Protein AF-A0A0C9VF54-F1 (afdb_monomer_lite)

Structure (mmCIF, N/CA/C/O backbone):
data_AF-A0A0C9VF54-F1
#
_entry.id   AF-A0A0C9VF54-F1
#
loop_
_atom_site.group_PDB
_atom_site.id
_atom_site.type_symbol
_atom_site.label_atom_id
_atom_site.label_alt_id
_atom_site.label_comp_id
_atom_site.label_asym_id
_atom_site.label_entity_id
_atom_site.label_seq_id
_atom_site.pdbx_PDB_ins_code
_atom_site.Cartn_x
_atom_site.Cartn_y
_atom_site.Cartn_z
_atom_site.occupancy
_atom_site.B_iso_or_equiv
_atom_si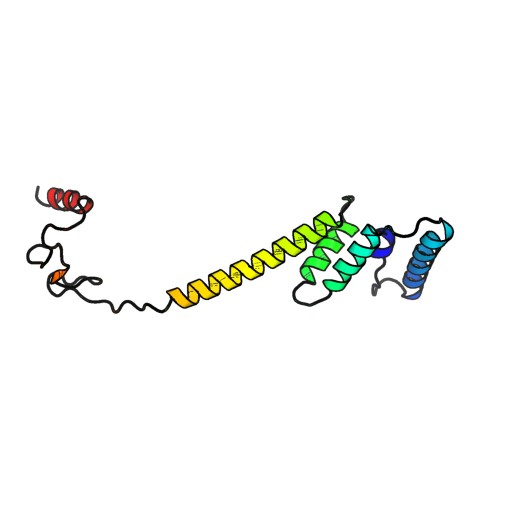te.auth_seq_id
_atom_site.auth_comp_id
_atom_site.auth_asym_id
_atom_site.auth_atom_id
_atom_site.pdbx_PDB_model_num
ATOM 1 N N . MET A 1 1 ? -7.397 4.573 16.525 1.00 61.19 1 MET A N 1
ATOM 2 C CA . MET A 1 1 ? -7.176 3.938 15.206 1.00 61.19 1 MET A CA 1
ATOM 3 C C . MET A 1 1 ? -6.185 2.774 15.257 1.00 61.19 1 MET A C 1
ATOM 5 O O . MET A 1 1 ? -6.605 1.662 14.986 1.00 61.19 1 MET A O 1
ATOM 9 N N . GLN A 1 2 ? -4.913 2.977 15.634 1.00 63.47 2 GLN A N 1
ATOM 10 C CA . GLN A 1 2 ? -3.901 1.898 15.647 1.00 63.47 2 GLN A CA 1
ATOM 11 C C . GLN A 1 2 ? -4.330 0.653 16.448 1.00 63.47 2 GLN A C 1
ATOM 13 O O . GLN A 1 2 ? -4.112 -0.464 15.996 1.00 63.47 2 GLN A O 1
ATOM 18 N N . MET A 1 3 ? -5.011 0.839 17.586 1.00 64.19 3 MET A N 1
ATOM 19 C CA . MET A 1 3 ? -5.591 -0.261 18.375 1.00 64.19 3 MET A CA 1
ATOM 20 C C . MET A 1 3 ? -6.627 -1.082 17.590 1.00 64.19 3 MET A C 1
ATOM 22 O O . MET A 1 3 ? -6.570 -2.303 17.600 1.00 64.19 3 MET A O 1
ATOM 26 N N . ALA A 1 4 ? -7.510 -0.431 16.826 1.00 65.31 4 ALA A N 1
ATOM 27 C CA . ALA A 1 4 ? -8.516 -1.121 16.016 1.00 65.31 4 ALA A CA 1
ATOM 28 C C . ALA A 1 4 ? -7.891 -1.916 14.854 1.00 65.31 4 ALA A C 1
ATOM 30 O O . ALA A 1 4 ? -8.412 -2.953 14.462 1.00 65.31 4 ALA A O 1
ATOM 31 N N . ILE A 1 5 ? -6.749 -1.460 14.325 1.00 70.50 5 ILE A N 1
ATOM 32 C CA . ILE A 1 5 ? -6.020 -2.152 13.249 1.00 70.50 5 ILE A CA 1
ATOM 33 C C . ILE A 1 5 ? -5.294 -3.399 13.775 1.00 70.50 5 ILE A C 1
ATOM 35 O O . ILE A 1 5 ? -5.091 -4.336 13.002 1.00 70.50 5 ILE A O 1
ATOM 39 N N . LYS A 1 6 ? -4.937 -3.431 15.066 1.00 71.88 6 LYS A N 1
ATOM 40 C CA . LYS A 1 6 ? -4.255 -4.560 15.720 1.00 71.88 6 LYS A CA 1
ATOM 41 C C . LYS A 1 6 ? -5.174 -5.750 15.997 1.00 71.88 6 LYS A C 1
ATOM 43 O O . LYS A 1 6 ? -4.686 -6.875 16.005 1.00 71.88 6 LYS A O 1
ATOM 48 N N . ASN A 1 7 ? -6.478 -5.529 16.161 1.00 77.75 7 ASN A N 1
ATOM 49 C CA . ASN A 1 7 ? -7.423 -6.617 16.404 1.00 77.75 7 ASN A CA 1
ATOM 50 C C . ASN A 1 7 ? -7.503 -7.525 15.165 1.00 77.75 7 ASN A C 1
ATOM 52 O O . ASN A 1 7 ? -7.822 -7.094 14.050 1.00 77.75 7 ASN A O 1
ATOM 56 N N . ARG A 1 8 ? -7.155 -8.798 15.353 1.00 79.00 8 ARG A N 1
ATOM 57 C CA . ARG A 1 8 ? -7.117 -9.830 14.314 1.00 79.00 8 ARG A CA 1
ATOM 58 C C . ARG A 1 8 ? -7.720 -11.101 14.882 1.00 79.00 8 ARG A C 1
ATOM 60 O O . ARG A 1 8 ? -7.408 -11.483 16.005 1.00 79.00 8 ARG A O 1
ATOM 67 N N . PHE A 1 9 ? -8.547 -11.770 14.086 1.00 85.56 9 PHE A N 1
ATOM 68 C CA . PHE A 1 9 ? -8.931 -13.139 14.400 1.00 85.56 9 PHE A CA 1
ATOM 69 C C . PHE A 1 9 ? -7.693 -14.028 14.291 1.00 85.56 9 PHE A C 1
ATOM 71 O O . PHE A 1 9 ? -6.973 -13.979 13.293 1.00 85.56 9 PHE A O 1
ATOM 78 N N . SER A 1 10 ? -7.453 -14.817 15.329 1.00 83.06 10 SER A N 1
ATOM 79 C CA . SER A 1 10 ? -6.377 -15.799 15.403 1.00 83.06 10 SER A CA 1
ATOM 80 C C . SER A 1 10 ? -6.978 -17.132 15.839 1.00 83.06 10 SER A C 1
ATOM 82 O O . SER A 1 10 ? -7.912 -17.124 16.641 1.00 83.06 10 SER A O 1
ATOM 84 N N . PRO A 1 11 ? -6.458 -18.277 15.365 1.00 85.25 11 PRO A N 1
ATOM 85 C CA . PRO A 1 11 ? -6.876 -19.584 15.870 1.00 85.25 11 PRO A CA 1
ATOM 86 C C . PRO A 1 11 ? -6.593 -19.776 17.372 1.00 85.25 11 PRO A C 1
ATOM 88 O O . PRO A 1 11 ? -7.191 -20.648 17.993 1.00 85.25 11 PRO A O 1
ATOM 91 N N . GLU A 1 12 ? -5.708 -18.967 17.962 1.00 89.88 12 GLU A N 1
ATOM 92 C CA . GLU A 1 12 ? -5.298 -19.059 19.371 1.00 89.88 12 GLU A CA 1
ATOM 93 C C . GLU A 1 12 ? -6.234 -18.307 20.331 1.00 89.88 12 GLU A C 1
ATOM 95 O O . GLU A 1 12 ? -6.230 -18.570 21.533 1.00 89.88 12 GLU A O 1
ATOM 100 N N . VAL A 1 13 ? -7.041 -17.372 19.816 1.00 86.06 13 VAL A N 1
ATOM 101 C CA . VAL A 1 13 ? -7.908 -16.504 20.623 1.00 86.06 13 VAL A CA 1
ATOM 102 C C . VAL A 1 13 ? -9.371 -16.806 20.298 1.00 86.06 13 VAL A C 1
ATOM 104 O O . VAL A 1 13 ? -9.750 -16.778 19.125 1.00 86.06 13 VAL A O 1
ATOM 107 N N . PRO A 1 14 ? -10.234 -17.064 21.301 1.00 93.50 14 PRO A N 1
ATOM 108 C CA . PRO A 1 14 ? -11.657 -17.253 21.058 1.00 93.50 14 PRO A CA 1
ATOM 109 C C . PRO A 1 14 ? -12.267 -16.068 20.304 1.00 93.50 14 PRO A C 1
ATOM 111 O O . PRO A 1 14 ? -12.128 -14.915 20.709 1.00 93.50 14 PRO A O 1
ATOM 114 N N . VAL A 1 15 ? -13.020 -16.365 19.242 1.00 91.44 15 VAL A N 1
ATOM 115 C CA . VAL A 1 15 ? -13.661 -15.363 18.368 1.00 91.44 15 VAL A CA 1
ATOM 116 C C . VAL A 1 15 ? -14.465 -14.328 19.164 1.00 91.44 15 VAL A C 1
ATOM 118 O O . VAL A 1 15 ? -14.420 -13.138 18.857 1.00 91.44 15 VAL A O 1
ATOM 121 N N . GLY A 1 16 ? -15.178 -14.767 20.208 1.00 90.81 16 GLY A N 1
ATOM 122 C CA . GLY A 1 16 ? -15.977 -13.888 21.067 1.00 90.81 16 GLY A CA 1
ATOM 123 C C . GLY A 1 16 ? -15.152 -12.811 21.776 1.00 90.81 16 GLY A C 1
ATOM 124 O O . GLY A 1 16 ? -15.606 -11.672 21.869 1.00 90.81 16 GLY A O 1
ATOM 125 N N . THR A 1 17 ? -13.928 -13.138 22.197 1.00 90.88 17 THR A N 1
ATOM 126 C CA . THR A 1 17 ? -13.001 -12.193 22.835 1.00 90.88 17 THR A CA 1
ATOM 127 C C . THR A 1 17 ? -12.585 -11.106 21.852 1.00 90.88 17 THR A C 1
ATOM 129 O O . THR A 1 17 ? -12.746 -9.925 22.140 1.00 90.88 17 THR A O 1
ATOM 132 N N . THR A 1 18 ? -12.167 -11.487 20.642 1.00 89.81 18 THR A N 1
ATOM 133 C CA . THR A 1 18 ? -11.795 -10.521 19.598 1.00 89.81 18 THR A CA 1
ATOM 134 C C . THR A 1 18 ? -12.973 -9.621 19.204 1.00 89.81 18 THR A C 1
ATOM 136 O O . THR A 1 18 ? -12.796 -8.422 19.003 1.00 89.81 18 THR A O 1
ATOM 139 N N . ILE A 1 19 ? -14.197 -10.162 19.118 1.00 91.06 19 ILE A N 1
ATOM 140 C CA . ILE A 1 19 ? -15.401 -9.359 18.829 1.00 91.06 19 ILE A CA 1
ATOM 141 C C . ILE A 1 19 ? -15.668 -8.344 19.944 1.00 91.06 19 ILE A C 1
ATOM 143 O O . ILE A 1 19 ? -16.004 -7.198 19.639 1.00 91.06 19 ILE A O 1
ATOM 147 N N . MET A 1 20 ? -15.530 -8.740 21.212 1.00 91.19 20 MET A N 1
ATOM 148 C CA . MET A 1 20 ? -15.665 -7.816 22.341 1.00 91.19 20 MET A CA 1
ATOM 149 C C . MET A 1 20 ? -14.631 -6.694 22.269 1.00 91.19 20 MET A C 1
ATOM 151 O O . MET A 1 20 ? -15.013 -5.533 22.290 1.00 91.19 20 MET A O 1
ATOM 155 N N . GLU A 1 21 ? -13.354 -7.016 22.061 1.00 87.31 21 GLU A N 1
ATOM 156 C CA . GLU A 1 21 ? -12.283 -6.014 21.953 1.00 87.31 21 GLU A CA 1
ATOM 157 C C . GLU A 1 21 ? -12.519 -5.019 20.805 1.00 87.31 21 GLU A C 1
ATOM 159 O O . GLU A 1 21 ? -12.235 -3.822 20.927 1.00 87.31 21 GLU A O 1
ATOM 164 N N . ILE A 1 22 ? -13.060 -5.496 19.678 1.00 87.44 22 ILE A N 1
ATOM 165 C CA . ILE A 1 22 ? -13.462 -4.639 18.556 1.00 87.44 22 ILE A CA 1
ATOM 166 C C . ILE A 1 22 ? -14.627 -3.731 18.960 1.00 87.44 22 ILE A C 1
ATOM 168 O O . ILE A 1 22 ? -14.587 -2.538 18.658 1.00 87.44 22 ILE A O 1
ATOM 172 N N . ARG A 1 23 ? -15.651 -4.267 19.635 1.00 87.50 23 ARG A N 1
ATOM 173 C CA . ARG A 1 23 ? -16.803 -3.483 20.103 1.00 87.50 23 ARG A CA 1
ATOM 174 C C . ARG A 1 23 ? -16.390 -2.429 21.120 1.00 87.50 23 ARG A C 1
ATOM 176 O O . ARG A 1 23 ? -16.785 -1.285 20.955 1.00 87.50 23 ARG A O 1
ATOM 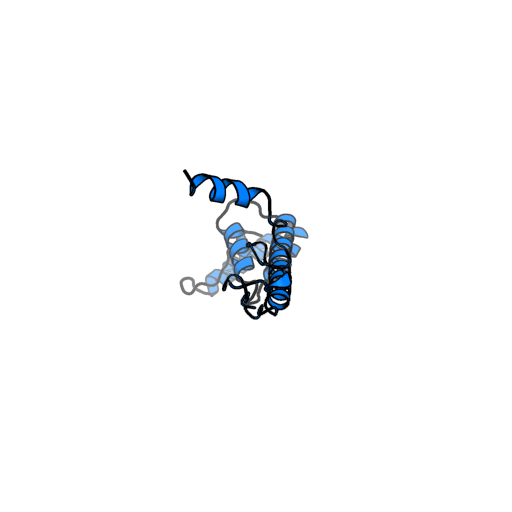183 N N . ASP A 1 24 ? -15.543 -2.770 22.080 1.00 85.69 24 ASP A N 1
ATOM 184 C CA . ASP A 1 24 ? -15.042 -1.828 23.083 1.00 85.69 24 ASP A CA 1
ATOM 185 C C . ASP A 1 24 ? -14.205 -0.723 22.428 1.00 85.69 24 ASP A C 1
ATOM 187 O O . ASP A 1 24 ? -14.378 0.462 22.718 1.00 85.69 24 ASP A O 1
ATOM 191 N N . SER A 1 25 ? -13.358 -1.089 21.457 1.00 80.12 25 SER A N 1
ATOM 192 C CA . SER A 1 25 ? -12.603 -0.120 20.653 1.00 80.12 25 SER A CA 1
ATOM 193 C C . SER A 1 25 ? -13.519 0.812 19.858 1.00 80.12 25 SER A C 1
ATOM 195 O O . SER A 1 25 ? -13.193 1.985 19.687 1.00 80.12 25 SER A O 1
ATOM 197 N N . LEU A 1 26 ? -14.650 0.304 19.360 1.00 82.88 26 LEU A N 1
ATOM 198 C CA . LEU A 1 26 ? -15.649 1.083 18.634 1.00 82.88 26 LEU A CA 1
ATOM 199 C C . LEU A 1 26 ? -16.427 2.009 19.578 1.00 82.88 26 LEU A C 1
ATOM 201 O O . LEU A 1 26 ? -16.537 3.199 19.298 1.00 82.88 26 LEU A O 1
ATOM 205 N N . SER A 1 27 ? -16.916 1.503 20.710 1.00 84.06 27 SER A N 1
ATOM 206 C CA . SER A 1 27 ? -17.626 2.295 21.720 1.00 84.06 27 SER A CA 1
ATOM 207 C C . SER A 1 27 ? -16.757 3.439 22.234 1.00 84.06 27 SER A C 1
ATOM 209 O O . SER A 1 27 ? -17.206 4.581 22.256 1.00 84.06 27 SER A O 1
ATOM 211 N N . ALA A 1 28 ? -15.469 3.187 22.495 1.00 76.12 28 ALA A N 1
ATOM 212 C CA . ALA A 1 28 ? -14.519 4.221 22.902 1.00 76.12 28 ALA A CA 1
ATOM 213 C C . ALA A 1 28 ? -14.373 5.366 21.880 1.00 76.12 28 ALA A C 1
ATOM 215 O O . ALA A 1 28 ? -14.016 6.483 22.255 1.00 76.12 28 ALA A O 1
ATOM 216 N N . VAL A 1 29 ? -14.637 5.118 20.595 1.00 75.19 29 VAL A N 1
ATOM 217 C CA . VAL A 1 29 ? -14.610 6.140 19.538 1.00 75.19 29 VAL A CA 1
ATOM 218 C C . VAL A 1 29 ? -15.873 7.009 19.566 1.00 75.19 29 VAL A C 1
ATOM 220 O O . VAL A 1 29 ? -15.780 8.218 19.350 1.00 75.19 29 VAL A O 1
ATOM 223 N N . PHE A 1 30 ? -17.036 6.418 19.856 1.00 74.81 30 PHE A N 1
ATOM 224 C CA . PHE A 1 30 ? -18.321 7.125 19.895 1.00 74.81 30 PHE A CA 1
ATOM 225 C C . PHE A 1 30 ? -18.599 7.814 21.239 1.00 74.81 30 PHE A C 1
ATOM 227 O O . PHE A 1 30 ? -19.180 8.895 21.252 1.00 74.81 30 PHE A O 1
ATOM 234 N N . GLU A 1 31 ? -18.145 7.244 22.355 1.00 78.50 31 GLU A N 1
ATOM 235 C CA . GLU A 1 31 ? -18.364 7.780 23.706 1.00 78.50 31 GLU A CA 1
ATOM 236 C C . GLU A 1 31 ? -17.413 8.936 24.044 1.00 78.50 31 GLU A C 1
ATOM 238 O O . GLU A 1 31 ? -17.821 9.915 24.664 1.00 78.50 31 GLU A O 1
ATOM 243 N N . ASN A 1 32 ? -16.159 8.885 23.576 1.00 67.62 32 ASN A N 1
ATOM 244 C CA . ASN A 1 32 ? -15.162 9.929 23.854 1.00 67.62 32 ASN A CA 1
ATOM 245 C C . ASN A 1 32 ? -15.210 11.108 22.864 1.00 67.62 32 ASN A C 1
ATOM 247 O O . ASN A 1 32 ? -14.331 11.972 22.885 1.00 67.62 32 ASN A O 1
ATOM 251 N N . GLY A 1 33 ? -16.194 11.136 21.957 1.00 62.62 33 GLY A N 1
ATOM 252 C CA . GLY A 1 33 ? -16.431 12.245 21.025 1.00 62.62 33 GLY A CA 1
ATOM 253 C C . GLY A 1 33 ? -15.313 12.504 20.008 1.00 62.62 33 GLY A C 1
ATOM 254 O O . GLY A 1 33 ? -15.342 13.516 19.309 1.00 62.62 33 GLY A O 1
ATOM 255 N N . LYS A 1 34 ? -14.321 11.613 19.900 1.00 69.94 34 LYS A N 1
ATOM 256 C CA . LYS A 1 34 ? -13.191 11.757 18.977 1.00 69.94 34 LYS A CA 1
ATOM 257 C C . LYS A 1 34 ? -13.167 10.587 18.001 1.00 69.94 34 LYS A C 1
ATOM 259 O O . LYS A 1 34 ? -12.385 9.645 18.129 1.00 69.94 34 LYS A O 1
ATOM 264 N N . GLY A 1 35 ? -14.063 10.691 17.020 1.00 71.44 35 GLY A N 1
ATOM 265 C CA . GLY A 1 35 ? -14.084 9.859 15.821 1.00 71.44 35 GLY A CA 1
ATOM 266 C C . GLY A 1 35 ? -12.718 9.806 15.118 1.00 71.44 35 GLY A C 1
ATOM 267 O O . GLY A 1 35 ? -11.880 10.688 15.340 1.00 71.44 35 GLY A O 1
ATOM 268 N N . PRO A 1 36 ? -12.472 8.811 14.245 1.00 78.69 36 PRO A N 1
ATOM 269 C CA . PRO A 1 36 ? -11.298 8.819 13.386 1.00 78.69 36 PRO A CA 1
ATOM 270 C C . PRO A 1 36 ? -11.314 10.091 12.535 1.00 78.69 36 PRO A C 1
ATOM 272 O O . PRO A 1 36 ? -12.367 10.507 12.044 1.00 78.69 36 PRO A O 1
ATOM 275 N N . SER A 1 37 ? -10.152 10.712 12.367 1.00 84.38 37 SER A N 1
ATOM 276 C CA . SER A 1 37 ? -10.010 11.854 11.467 1.00 84.38 37 SER A CA 1
ATOM 277 C C . SER A 1 37 ? -10.264 11.444 10.011 1.00 84.38 37 SER A C 1
ATOM 279 O O . SER A 1 37 ? -10.273 10.259 9.671 1.00 84.38 37 SER A O 1
ATOM 281 N N . GLN A 1 38 ? -10.442 12.425 9.123 1.00 86.31 38 GLN A N 1
ATOM 282 C CA . GLN A 1 38 ? -10.532 12.166 7.681 1.00 86.31 38 GLN A CA 1
ATOM 283 C C . GLN A 1 38 ? -9.304 11.396 7.165 1.00 86.31 38 GLN A C 1
ATOM 285 O O . GLN A 1 38 ? -9.450 10.481 6.357 1.00 86.31 38 GLN A O 1
ATOM 290 N N . ASP A 1 39 ? -8.115 11.723 7.676 1.00 86.25 39 ASP A N 1
ATOM 291 C CA . ASP A 1 39 ? -6.872 11.028 7.337 1.00 86.25 39 ASP A CA 1
ATOM 292 C C . ASP A 1 39 ? -6.895 9.570 7.809 1.00 86.25 39 ASP A C 1
ATOM 294 O O . ASP A 1 39 ? -6.507 8.675 7.059 1.00 86.25 39 ASP A O 1
ATOM 298 N N . ASP A 1 40 ? -7.401 9.305 9.018 1.00 82.44 40 ASP A N 1
ATOM 299 C CA . ASP A 1 40 ? -7.548 7.936 9.523 1.00 82.44 40 ASP A CA 1
ATOM 300 C C . ASP A 1 40 ? -8.492 7.117 8.627 1.00 82.44 40 ASP A C 1
ATOM 302 O O . ASP A 1 40 ? -8.192 5.979 8.262 1.00 82.44 40 ASP A O 1
ATOM 306 N N . TRP A 1 41 ? -9.612 7.705 8.206 1.00 85.19 41 TRP A N 1
ATOM 307 C CA . TRP A 1 41 ? -10.536 7.055 7.276 1.00 85.19 41 TRP A CA 1
ATOM 308 C C . TRP A 1 41 ? -9.903 6.775 5.917 1.00 85.19 41 TRP A C 1
ATOM 310 O O . TRP A 1 41 ? -10.025 5.664 5.400 1.00 85.19 41 TRP A O 1
ATOM 320 N N . LEU A 1 42 ? -9.190 7.749 5.355 1.00 89.50 42 LEU A N 1
ATOM 321 C CA . LEU A 1 42 ? -8.519 7.585 4.072 1.00 89.50 42 LEU A CA 1
ATOM 322 C C . LEU A 1 42 ? -7.457 6.480 4.127 1.00 89.50 42 LEU A C 1
ATOM 324 O O . LEU A 1 42 ? -7.385 5.663 3.213 1.00 89.50 42 LEU A O 1
ATOM 328 N N . MET A 1 43 ? -6.682 6.389 5.210 1.00 88.62 43 MET A N 1
ATOM 329 C CA . MET A 1 43 ? -5.724 5.293 5.392 1.00 88.62 43 MET A CA 1
ATOM 330 C C . MET A 1 43 ? -6.412 3.922 5.418 1.00 88.62 43 MET A C 1
ATOM 332 O O . MET A 1 43 ? -5.925 2.995 4.776 1.00 88.62 43 MET A O 1
ATOM 336 N N . ILE A 1 44 ? -7.548 3.778 6.112 1.00 86.81 44 ILE A N 1
ATOM 337 C CA . ILE A 1 44 ? -8.304 2.511 6.139 1.00 86.81 44 ILE A CA 1
ATOM 338 C C . ILE A 1 44 ? -8.776 2.136 4.733 1.00 86.81 44 ILE A C 1
ATOM 340 O O . ILE A 1 44 ? -8.613 0.989 4.322 1.00 86.81 44 ILE A O 1
ATOM 344 N N . LEU A 1 45 ? -9.325 3.099 3.987 1.00 90.25 45 LEU A N 1
ATOM 345 C CA . LEU A 1 45 ? -9.809 2.871 2.625 1.00 90.25 45 LEU A CA 1
ATOM 346 C C . LEU A 1 45 ? -8.674 2.479 1.672 1.00 90.25 45 LEU A C 1
ATOM 348 O O . LEU A 1 45 ? -8.841 1.540 0.899 1.00 90.25 45 LEU A O 1
ATOM 352 N N . LEU A 1 46 ? -7.513 3.135 1.767 1.00 90.62 46 LEU A N 1
ATOM 353 C CA . LEU A 1 46 ? -6.328 2.781 0.980 1.00 90.62 46 LEU A CA 1
ATOM 354 C C . LEU A 1 46 ? -5.845 1.364 1.307 1.00 90.62 46 LEU A C 1
ATOM 356 O O . LEU A 1 46 ? -5.645 0.568 0.399 1.00 90.62 46 LEU A O 1
ATOM 360 N N . LEU A 1 47 ? -5.721 1.012 2.590 1.00 89.88 47 LEU A N 1
ATOM 361 C CA . LEU A 1 47 ? -5.320 -0.340 2.996 1.00 89.88 47 LEU A CA 1
ATOM 362 C C . LEU A 1 47 ? -6.323 -1.409 2.548 1.00 89.88 47 LEU A C 1
ATOM 364 O O . LEU A 1 47 ? -5.917 -2.528 2.243 1.00 89.88 47 LEU A O 1
ATOM 368 N N . ASN A 1 48 ? -7.616 -1.079 2.514 1.00 89.62 48 ASN A N 1
ATOM 369 C CA . ASN A 1 48 ? -8.659 -1.972 2.018 1.00 89.62 48 ASN A CA 1
ATOM 370 C C . ASN A 1 48 ? -8.618 -2.128 0.490 1.00 89.62 48 ASN A C 1
ATOM 372 O O . ASN A 1 48 ? -8.878 -3.211 -0.017 1.00 89.62 48 ASN A O 1
ATOM 376 N N . ALA A 1 49 ? -8.269 -1.071 -0.244 1.00 90.38 49 ALA A N 1
ATOM 377 C CA . ALA A 1 49 ? -8.109 -1.122 -1.697 1.00 90.38 49 ALA A CA 1
ATOM 378 C C . ALA A 1 49 ? -6.888 -1.949 -2.140 1.00 90.38 49 ALA A C 1
ATOM 380 O O . ALA A 1 49 ? -6.855 -2.420 -3.269 1.00 90.38 49 ALA A O 1
ATOM 381 N N . LEU A 1 50 ? -5.909 -2.151 -1.252 1.00 89.56 50 LEU A N 1
ATOM 382 C CA . LEU A 1 50 ? -4.749 -3.022 -1.482 1.00 89.56 50 LEU A CA 1
ATOM 383 C C . LEU A 1 50 ? -5.024 -4.501 -1.145 1.00 89.56 50 LEU A C 1
ATOM 385 O O . LEU A 1 50 ? -4.094 -5.304 -1.138 1.00 89.56 50 LEU A O 1
ATOM 389 N N . ILE A 1 51 ? -6.268 -4.867 -0.810 1.00 83.81 51 ILE A N 1
ATOM 390 C CA . ILE A 1 51 ? -6.680 -6.265 -0.620 1.00 83.81 51 ILE A CA 1
ATOM 391 C C . ILE A 1 51 ? -6.869 -6.893 -2.005 1.00 83.81 51 ILE A C 1
ATOM 393 O O . ILE A 1 51 ? -7.989 -7.091 -2.461 1.00 83.81 51 ILE A O 1
ATOM 397 N N . ASP A 1 52 ? -5.755 -7.146 -2.683 1.00 79.56 52 ASP A N 1
ATOM 398 C CA . ASP A 1 52 ? -5.672 -7.890 -3.940 1.00 79.56 52 ASP A CA 1
ATOM 399 C C . ASP A 1 52 ? -4.311 -8.602 -3.992 1.00 79.56 52 ASP A C 1
ATOM 401 O O . ASP A 1 52 ? -3.339 -8.099 -3.424 1.00 79.56 52 ASP A O 1
ATOM 405 N N . ASP A 1 53 ? -4.222 -9.757 -4.650 1.00 72.00 53 ASP A N 1
ATOM 406 C CA . ASP A 1 53 ? -3.033 -10.622 -4.668 1.00 72.00 53 ASP A CA 1
ATOM 407 C C . ASP A 1 53 ? -1.772 -9.867 -5.130 1.00 72.00 53 ASP A C 1
ATOM 409 O O . ASP A 1 53 ? -0.680 -10.083 -4.597 1.00 72.00 53 ASP A O 1
ATOM 413 N N . GLU A 1 54 ? -1.917 -8.924 -6.066 1.00 82.88 54 GLU A N 1
ATOM 414 C CA . GLU A 1 54 ? -0.802 -8.129 -6.600 1.00 82.88 54 GLU A CA 1
ATOM 415 C C . GLU A 1 54 ? -0.207 -7.138 -5.585 1.00 82.88 54 GLU A C 1
ATOM 417 O O . GLU A 1 54 ? 0.993 -6.850 -5.623 1.00 82.88 54 GLU A O 1
ATOM 422 N N . TYR A 1 55 ? -1.023 -6.626 -4.658 1.00 87.69 55 TYR A N 1
ATOM 423 C CA . TYR A 1 55 ? -0.641 -5.562 -3.722 1.00 87.69 55 TYR A CA 1
ATOM 424 C C . TYR A 1 55 ? -0.780 -5.954 -2.243 1.00 87.69 55 TYR A C 1
ATOM 426 O O . TYR A 1 55 ? -0.452 -5.155 -1.361 1.00 87.69 55 TYR A O 1
ATOM 434 N N . ASP A 1 56 ? -1.185 -7.186 -1.926 1.00 88.69 56 ASP A N 1
ATOM 435 C CA . ASP A 1 56 ? -1.358 -7.634 -0.539 1.00 88.69 56 ASP A CA 1
ATOM 436 C C . ASP A 1 56 ? -0.025 -7.652 0.227 1.00 88.69 56 ASP A C 1
ATOM 438 O O . ASP A 1 56 ? 0.009 -7.405 1.434 1.00 88.69 56 ASP A O 1
ATOM 442 N N . TRP A 1 57 ? 1.102 -7.854 -0.465 1.00 89.69 57 TRP A N 1
ATOM 443 C CA . TRP A 1 57 ? 2.434 -7.696 0.131 1.00 89.69 57 TRP A CA 1
ATOM 444 C C . TRP A 1 57 ? 2.663 -6.264 0.640 1.00 89.69 57 TRP A C 1
ATOM 446 O O . TRP A 1 57 ? 3.181 -6.077 1.740 1.00 89.69 57 TRP A O 1
ATOM 456 N N . LEU A 1 58 ? 2.210 -5.262 -0.118 1.00 90.50 58 LEU A N 1
ATOM 457 C CA . LEU A 1 58 ? 2.338 -3.844 0.212 1.00 90.50 58 LEU A CA 1
ATOM 458 C C . LEU A 1 58 ? 1.432 -3.480 1.388 1.00 90.50 58 LEU A C 1
ATOM 460 O O . LEU A 1 58 ? 1.831 -2.789 2.326 1.00 90.50 58 LEU A O 1
ATOM 464 N N . ARG A 1 59 ? 0.209 -4.014 1.381 1.00 91.44 59 ARG A N 1
ATOM 465 C CA . ARG A 1 59 ? -0.713 -3.919 2.513 1.00 91.44 59 ARG A CA 1
ATOM 466 C C . ARG A 1 59 ? -0.105 -4.518 3.782 1.00 91.44 59 ARG A C 1
ATOM 468 O O . ARG A 1 59 ? -0.182 -3.891 4.838 1.00 91.44 59 ARG A O 1
ATOM 475 N N . LYS A 1 60 ? 0.480 -5.718 3.700 1.00 89.25 60 LYS A N 1
ATOM 476 C CA . LYS A 1 60 ? 1.143 -6.393 4.829 1.00 89.25 60 LYS A CA 1
ATOM 477 C C . LYS A 1 60 ? 2.313 -5.579 5.368 1.00 89.25 60 LYS A C 1
ATOM 479 O O . LYS A 1 60 ? 2.457 -5.494 6.585 1.00 89.25 60 LYS A O 1
ATOM 484 N N . ASP A 1 61 ? 3.089 -4.953 4.492 1.00 89.75 61 ASP A N 1
ATOM 485 C CA . ASP A 1 61 ? 4.196 -4.084 4.884 1.00 89.75 61 ASP A CA 1
ATOM 486 C C . ASP A 1 61 ? 3.697 -2.868 5.684 1.00 89.75 61 ASP A C 1
ATOM 488 O O . ASP A 1 61 ? 4.113 -2.655 6.824 1.00 89.75 61 ASP A O 1
ATOM 492 N N . PHE A 1 62 ? 2.685 -2.148 5.183 1.00 89.94 62 PHE A N 1
ATOM 493 C CA . PHE A 1 62 ? 2.070 -1.048 5.938 1.00 89.94 62 PHE A CA 1
ATOM 494 C C . PHE A 1 62 ? 1.447 -1.498 7.260 1.00 89.94 62 PHE A C 1
ATOM 496 O O . PHE A 1 62 ? 1.582 -0.811 8.275 1.00 89.94 62 PHE A O 1
ATOM 503 N N . LEU A 1 63 ? 0.765 -2.645 7.274 1.00 87.69 63 LEU A N 1
ATOM 504 C CA . LEU A 1 63 ? 0.218 -3.206 8.505 1.00 87.69 63 LEU A CA 1
ATOM 505 C C . LEU A 1 63 ? 1.332 -3.507 9.509 1.00 87.69 63 LEU A C 1
ATOM 507 O O . LEU A 1 63 ? 1.186 -3.131 10.667 1.00 87.69 63 LEU A O 1
ATOM 511 N N . SER A 1 64 ? 2.451 -4.087 9.066 1.00 87.12 64 SER A N 1
ATOM 512 C CA . SER A 1 64 ? 3.633 -4.317 9.901 1.00 87.12 64 SER A CA 1
ATOM 513 C C . SER A 1 64 ? 4.168 -3.010 10.486 1.00 87.12 64 SER A C 1
ATOM 515 O O . SER A 1 64 ? 4.412 -2.931 11.692 1.00 87.12 64 SER A O 1
ATOM 517 N N . PHE A 1 65 ? 4.261 -1.946 9.681 1.00 85.44 65 PHE A N 1
ATOM 518 C CA . PHE A 1 65 ? 4.656 -0.629 10.181 1.00 85.44 65 PHE A CA 1
ATOM 519 C C . PHE A 1 65 ? 3.708 -0.109 11.269 1.00 85.44 65 PHE A C 1
ATOM 521 O O . PHE A 1 65 ? 4.166 0.394 12.297 1.00 85.44 65 PHE A O 1
ATOM 528 N N . ILE A 1 66 ? 2.396 -0.261 11.081 1.00 81.75 66 ILE A N 1
ATOM 529 C CA . ILE A 1 66 ? 1.380 0.186 12.045 1.00 81.75 66 ILE A CA 1
ATOM 530 C C . ILE A 1 66 ? 1.405 -0.656 13.332 1.00 81.75 66 ILE A C 1
ATOM 532 O O . ILE A 1 66 ? 1.149 -0.134 14.420 1.00 81.75 66 ILE A O 1
ATOM 536 N N . THR A 1 67 ? 1.666 -1.961 13.232 1.00 81.19 67 THR A N 1
ATOM 537 C CA . THR A 1 67 ? 1.589 -2.872 14.381 1.00 81.19 67 THR A CA 1
ATOM 538 C C . THR A 1 67 ? 2.878 -2.936 15.189 1.00 81.19 67 THR A C 1
ATOM 540 O O . THR A 1 67 ? 2.802 -3.036 16.416 1.00 81.19 67 THR A O 1
ATOM 543 N N . THR A 1 68 ? 4.030 -2.872 14.520 1.00 79.88 68 THR A N 1
ATOM 544 C CA . THR A 1 68 ? 5.346 -3.216 15.084 1.00 79.88 68 THR A CA 1
ATOM 545 C C . THR A 1 68 ? 6.156 -1.984 15.475 1.00 79.88 68 THR A C 1
ATOM 547 O O . THR A 1 68 ? 6.893 -2.005 16.459 1.00 79.88 68 THR A O 1
ATOM 550 N N . SER A 1 69 ? 6.014 -0.887 14.732 1.00 67.81 69 SER A N 1
ATOM 551 C CA . SER A 1 69 ? 6.766 0.343 14.975 1.00 67.81 69 SER A CA 1
ATOM 552 C C . SER A 1 69 ? 5.919 1.388 15.693 1.00 67.81 69 SER A C 1
ATOM 554 O O . SER A 1 69 ? 4.760 1.614 15.366 1.00 67.81 69 SER A O 1
ATOM 556 N N . ASN A 1 70 ? 6.532 2.122 16.626 1.00 67.62 70 ASN A N 1
ATOM 557 C CA . ASN A 1 70 ? 5.927 3.311 17.245 1.00 67.62 70 ASN A CA 1
ATOM 558 C C . ASN A 1 70 ? 5.962 4.535 16.297 1.00 67.62 70 ASN A C 1
ATOM 560 O O . ASN A 1 70 ? 5.898 5.687 16.722 1.00 67.62 70 ASN A O 1
ATOM 564 N N . ILE A 1 71 ? 6.146 4.279 14.998 1.00 70.62 71 ILE A N 1
ATOM 565 C CA . ILE A 1 71 ? 6.277 5.287 13.955 1.00 70.62 71 ILE A CA 1
ATOM 566 C C . ILE A 1 71 ? 4.871 5.673 13.512 1.00 70.62 71 ILE A C 1
ATOM 568 O O . ILE A 1 71 ? 4.038 4.829 13.177 1.00 70.62 71 ILE A O 1
ATOM 572 N N . LYS A 1 72 ? 4.607 6.978 13.499 1.00 75.19 72 LYS A N 1
ATOM 573 C CA . LYS A 1 72 ? 3.345 7.521 13.014 1.00 75.19 72 LYS A CA 1
ATOM 574 C C . LYS A 1 72 ? 3.346 7.514 11.486 1.00 75.19 72 LYS A C 1
ATOM 576 O O . LYS A 1 72 ? 3.806 8.467 10.867 1.00 75.19 72 LYS A O 1
ATOM 581 N N . LEU A 1 73 ? 2.834 6.438 10.899 1.00 83.56 73 LEU A N 1
ATOM 582 C CA . LEU A 1 73 ? 2.562 6.365 9.466 1.00 83.56 73 LEU A CA 1
ATOM 583 C C . LEU A 1 73 ? 1.483 7.395 9.096 1.00 83.56 73 LEU A C 1
ATOM 585 O O . LEU A 1 73 ? 0.452 7.472 9.769 1.00 83.56 73 LEU A O 1
ATOM 589 N N . THR A 1 74 ? 1.719 8.198 8.057 1.00 88.44 74 THR A N 1
ATOM 590 C CA . THR A 1 74 ? 0.747 9.189 7.572 1.00 88.44 74 THR A CA 1
ATOM 591 C C . THR A 1 74 ? 0.154 8.784 6.226 1.00 88.44 74 THR A C 1
ATOM 593 O O . THR A 1 74 ? 0.758 8.025 5.468 1.00 88.44 74 THR A O 1
ATOM 596 N N . VAL A 1 75 ? -1.005 9.357 5.876 1.00 89.06 75 VAL A N 1
ATOM 597 C CA . VAL A 1 75 ? -1.619 9.199 4.542 1.00 89.06 75 VAL A CA 1
ATOM 598 C C . VAL A 1 75 ? -0.614 9.506 3.432 1.00 89.06 75 VAL A C 1
ATOM 600 O O . VAL A 1 75 ? -0.541 8.781 2.444 1.00 89.06 75 VAL A O 1
ATOM 603 N N . LYS A 1 76 ? 0.179 10.574 3.590 1.00 91.44 76 LYS A N 1
ATOM 604 C CA . LYS A 1 76 ? 1.151 11.002 2.577 1.00 91.44 76 LYS A CA 1
ATOM 605 C C . LYS A 1 76 ? 2.223 9.946 2.337 1.00 91.44 76 LYS A C 1
ATOM 607 O O . LYS A 1 76 ? 2.622 9.757 1.192 1.00 91.44 76 LYS A O 1
ATOM 612 N N . ASP A 1 77 ? 2.657 9.258 3.390 1.00 90.31 77 ASP A N 1
ATOM 613 C CA . ASP A 1 77 ? 3.649 8.188 3.282 1.00 90.31 77 ASP A CA 1
ATOM 614 C C . ASP A 1 77 ? 3.075 6.995 2.518 1.00 90.31 77 ASP A C 1
ATOM 616 O O . ASP A 1 77 ? 3.717 6.495 1.594 1.00 90.31 77 ASP A O 1
ATOM 620 N N . ILE A 1 78 ? 1.835 6.605 2.840 1.00 90.31 78 ILE A N 1
ATOM 621 C CA . ILE A 1 78 ? 1.125 5.517 2.155 1.00 90.31 78 ILE A CA 1
ATOM 622 C C . ILE A 1 78 ? 0.954 5.842 0.670 1.00 90.31 78 ILE A C 1
ATOM 624 O O . ILE A 1 78 ? 1.379 5.062 -0.179 1.00 90.31 78 ILE A O 1
ATOM 628 N N . VAL A 1 79 ? 0.394 7.011 0.344 1.00 92.94 79 VAL A N 1
ATOM 629 C CA . VAL A 1 79 ? 0.163 7.434 -1.048 1.00 92.94 79 VAL A CA 1
ATOM 630 C C . VAL A 1 79 ? 1.475 7.482 -1.825 1.00 92.94 79 VAL A C 1
ATOM 632 O O . VAL A 1 79 ? 1.578 6.891 -2.898 1.00 92.94 79 VAL A O 1
ATOM 635 N N . LYS A 1 80 ? 2.511 8.122 -1.269 1.00 93.56 80 LYS A N 1
ATOM 636 C CA . LYS A 1 80 ? 3.823 8.218 -1.919 1.00 93.56 80 LYS A CA 1
ATOM 637 C C . LYS A 1 80 ? 4.408 6.840 -2.215 1.00 93.56 80 LYS A C 1
ATOM 639 O O . LYS A 1 80 ? 5.016 6.649 -3.271 1.00 93.56 80 LYS A O 1
ATOM 644 N N . HIS A 1 8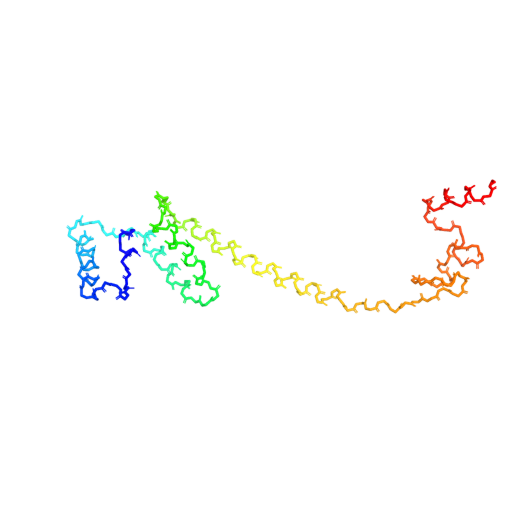1 ? 4.270 5.902 -1.287 1.00 91.19 81 HIS A N 1
ATOM 645 C CA . HIS A 1 81 ? 4.824 4.569 -1.444 1.00 91.19 81 HIS A CA 1
ATOM 646 C C . HIS A 1 81 ? 4.030 3.752 -2.479 1.00 91.19 81 HIS A C 1
ATOM 648 O O . HIS A 1 81 ? 4.645 3.224 -3.401 1.00 91.19 81 HIS A O 1
ATOM 654 N N . ILE A 1 82 ? 2.690 3.795 -2.450 1.00 91.31 82 ILE A N 1
ATOM 655 C CA . ILE A 1 82 ? 1.829 3.200 -3.494 1.00 91.31 82 ILE A CA 1
ATOM 656 C C . ILE A 1 82 ? 2.203 3.727 -4.886 1.00 91.31 82 ILE A C 1
ATOM 658 O O . ILE A 1 82 ? 2.448 2.947 -5.803 1.00 91.31 82 ILE A O 1
ATOM 662 N N . GLU A 1 83 ? 2.312 5.047 -5.056 1.00 91.75 83 GLU A N 1
ATOM 663 C CA . GLU A 1 83 ? 2.685 5.627 -6.350 1.00 91.75 83 GLU A CA 1
ATOM 664 C C . GLU A 1 83 ? 4.094 5.223 -6.802 1.00 91.75 83 GLU A C 1
ATOM 666 O O . GLU A 1 83 ? 4.371 5.125 -7.998 1.00 91.75 83 GLU A O 1
ATOM 671 N N . THR A 1 84 ? 5.020 5.054 -5.856 1.00 90.06 84 THR A N 1
ATOM 672 C CA . THR A 1 84 ? 6.396 4.654 -6.160 1.00 90.06 84 THR A CA 1
ATOM 673 C C . THR A 1 84 ? 6.434 3.224 -6.684 1.00 90.06 84 THR A C 1
ATOM 675 O O . THR A 1 84 ? 7.093 2.978 -7.693 1.00 90.06 84 THR A O 1
ATOM 678 N N . GLU A 1 85 ? 5.692 2.309 -6.064 1.00 87.44 85 GLU A N 1
ATOM 679 C CA . GLU A 1 85 ? 5.593 0.925 -6.533 1.00 87.44 85 GLU A CA 1
ATOM 680 C C . GLU A 1 85 ? 4.859 0.832 -7.876 1.00 87.44 85 GLU A C 1
ATOM 682 O O . GLU A 1 85 ? 5.362 0.191 -8.798 1.00 87.44 85 GLU A O 1
ATOM 687 N N . ALA A 1 86 ? 3.764 1.576 -8.062 1.00 86.38 86 ALA A N 1
ATOM 688 C CA . ALA A 1 86 ? 3.065 1.637 -9.349 1.00 86.38 86 ALA A CA 1
ATOM 689 C C . ALA A 1 86 ? 3.976 2.137 -10.490 1.00 86.38 86 ALA A C 1
ATOM 691 O O . ALA A 1 86 ? 3.940 1.621 -11.609 1.00 86.38 86 ALA A O 1
ATOM 692 N N . ARG A 1 87 ? 4.846 3.121 -10.211 1.00 85.38 87 ARG A N 1
ATOM 693 C CA . ARG A 1 87 ? 5.849 3.599 -11.179 1.00 85.38 87 ARG A CA 1
ATOM 694 C C . ARG A 1 87 ? 6.894 2.532 -11.510 1.00 85.38 87 ARG A C 1
ATOM 696 O O . ARG A 1 87 ? 7.248 2.401 -12.677 1.00 85.38 87 ARG A O 1
ATOM 703 N N . LYS A 1 88 ? 7.374 1.768 -10.523 1.00 82.44 88 LYS A N 1
ATOM 704 C CA . LYS A 1 88 ? 8.353 0.691 -10.755 1.00 82.44 88 LYS A CA 1
ATOM 705 C C . LYS A 1 88 ? 7.795 -0.395 -11.667 1.00 82.44 88 LYS A C 1
ATOM 707 O O . LYS A 1 88 ? 8.485 -0.784 -12.604 1.00 82.44 88 LYS A O 1
ATOM 712 N N . VAL A 1 89 ? 6.555 -0.831 -11.433 1.00 76.50 89 VAL A N 1
ATOM 713 C CA . VAL A 1 89 ? 5.881 -1.825 -12.288 1.00 76.50 89 VAL A CA 1
ATOM 714 C C . VAL A 1 89 ? 5.831 -1.328 -13.733 1.00 76.50 89 VAL A C 1
ATOM 716 O O . VAL A 1 89 ? 6.284 -2.020 -14.642 1.00 76.50 89 VAL A O 1
ATOM 719 N N . LYS A 1 90 ? 5.413 -0.074 -13.936 1.00 73.00 90 LYS A N 1
ATOM 720 C CA . LYS A 1 90 ? 5.347 0.534 -15.269 1.00 73.00 90 LYS A CA 1
ATOM 721 C C . LYS A 1 90 ? 6.714 0.632 -15.961 1.00 73.00 90 LYS A C 1
ATOM 723 O O . LYS A 1 90 ? 6.818 0.334 -17.147 1.00 73.00 90 LYS A O 1
ATOM 728 N N . CYS A 1 91 ? 7.770 1.024 -15.245 1.00 66.50 91 CYS A N 1
ATOM 729 C CA . CYS A 1 91 ? 9.116 1.091 -15.8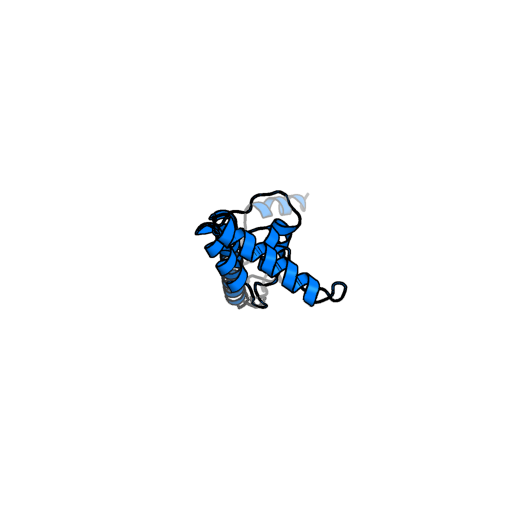22 1.00 66.50 91 CYS A CA 1
ATOM 730 C C . CYS A 1 91 ? 9.638 -0.292 -16.237 1.00 66.50 91 CYS A C 1
ATOM 732 O O . CYS A 1 91 ? 10.245 -0.410 -17.297 1.00 66.50 91 CYS A O 1
ATOM 734 N N . ILE A 1 92 ? 9.373 -1.336 -15.444 1.00 70.62 92 ILE A N 1
ATOM 735 C CA . ILE A 1 92 ? 9.767 -2.714 -15.776 1.00 70.62 92 ILE A CA 1
ATOM 736 C C . ILE A 1 92 ? 9.049 -3.189 -17.045 1.00 70.62 92 ILE A C 1
ATOM 738 O O . ILE A 1 92 ? 9.676 -3.789 -17.917 1.00 70.62 92 ILE A O 1
ATOM 742 N N . GLU A 1 93 ? 7.756 -2.891 -17.189 1.00 69.12 93 GLU A N 1
ATOM 743 C CA . GLU A 1 93 ? 7.000 -3.213 -18.405 1.00 69.12 93 GLU A CA 1
ATOM 744 C C . GLU A 1 93 ? 7.536 -2.465 -19.632 1.00 69.12 93 GLU A C 1
ATOM 746 O O . GLU A 1 93 ? 7.743 -3.065 -20.690 1.00 69.12 93 GLU A O 1
ATOM 751 N N . GLU A 1 94 ? 7.819 -1.167 -19.499 1.00 69.88 94 GLU A N 1
ATOM 752 C CA . GLU A 1 94 ? 8.390 -0.353 -20.575 1.00 69.88 94 GLU A CA 1
ATOM 753 C C . GLU A 1 94 ? 9.781 -0.864 -20.999 1.00 69.88 94 GLU A C 1
ATOM 755 O O . GLU A 1 94 ? 10.052 -1.004 -22.198 1.00 69.88 94 GLU A O 1
ATOM 760 N N . GLU A 1 95 ? 10.643 -1.215 -20.040 1.00 67.81 95 GLU A N 1
ATOM 761 C CA . GLU A 1 95 ? 11.958 -1.815 -20.292 1.00 67.81 95 GLU A CA 1
ATOM 762 C C . GLU A 1 95 ? 11.849 -3.199 -20.942 1.00 67.81 95 GLU A C 1
ATOM 764 O O . GLU A 1 95 ? 12.579 -3.485 -21.896 1.00 67.81 95 GLU A O 1
ATOM 769 N N . ALA A 1 96 ? 10.910 -4.043 -20.506 1.00 67.50 96 ALA A N 1
ATOM 770 C CA . ALA A 1 96 ? 10.659 -5.348 -21.113 1.00 67.50 96 ALA A CA 1
ATOM 771 C C . ALA A 1 96 ? 10.192 -5.216 -22.574 1.00 67.50 96 ALA A C 1
ATOM 773 O O . ALA A 1 96 ? 10.667 -5.942 -23.454 1.00 67.50 96 ALA A O 1
ATOM 774 N N . VAL A 1 97 ? 9.327 -4.240 -22.871 1.00 69.56 97 VAL A N 1
ATOM 775 C CA . VAL A 1 97 ? 8.887 -3.930 -24.242 1.00 69.56 97 VAL A CA 1
ATOM 776 C C . VAL A 1 97 ? 10.049 -3.410 -25.100 1.00 69.56 97 VAL A C 1
ATOM 778 O O . VAL A 1 97 ? 10.172 -3.778 -26.274 1.00 69.56 97 VAL A O 1
ATOM 781 N N . LEU A 1 98 ? 10.933 -2.578 -24.544 1.00 64.62 98 LEU A N 1
ATOM 782 C CA . LEU A 1 98 ? 12.141 -2.090 -25.224 1.00 64.62 98 LEU A CA 1
ATOM 783 C C . LEU A 1 98 ? 13.162 -3.216 -25.479 1.00 64.62 98 LEU A C 1
ATOM 785 O O . LEU A 1 98 ? 13.748 -3.289 -26.567 1.00 64.62 98 LEU A O 1
ATOM 789 N N . ALA A 1 99 ? 13.340 -4.132 -24.527 1.00 63.66 99 ALA A N 1
ATOM 790 C CA . ALA A 1 99 ? 14.190 -5.314 -24.665 1.00 63.66 99 ALA A CA 1
ATOM 791 C C . ALA A 1 99 ? 13.651 -6.279 -25.736 1.00 63.66 99 ALA A C 1
ATOM 793 O O . ALA A 1 99 ? 14.399 -6.747 -26.599 1.00 63.66 99 ALA A O 1
ATOM 794 N N . ALA A 1 100 ? 12.333 -6.501 -25.767 1.00 61.75 100 ALA A N 1
ATOM 795 C CA . ALA A 1 100 ? 11.685 -7.290 -26.810 1.00 61.75 100 ALA A CA 1
ATOM 796 C C . ALA A 1 100 ? 11.922 -6.686 -28.207 1.00 61.75 100 ALA A C 1
ATOM 798 O O . ALA A 1 100 ? 12.318 -7.400 -29.128 1.00 61.75 100 ALA A O 1
ATOM 799 N N . LYS A 1 101 ? 11.799 -5.358 -28.359 1.00 59.44 101 LYS A N 1
ATOM 800 C CA . LYS A 1 101 ? 12.049 -4.656 -29.636 1.00 59.44 101 LYS A CA 1
ATOM 801 C C . LYS A 1 101 ? 13.516 -4.692 -30.082 1.00 59.44 101 LYS A C 1
ATOM 803 O O . LYS A 1 101 ? 13.787 -4.704 -31.283 1.00 59.44 101 LYS A O 1
ATOM 808 N N . THR A 1 102 ? 14.469 -4.715 -29.152 1.00 56.62 102 THR A N 1
ATOM 809 C CA . THR A 1 102 ? 15.910 -4.742 -29.471 1.00 56.62 102 THR A CA 1
ATOM 810 C C . THR A 1 102 ? 16.456 -6.151 -29.722 1.00 56.62 102 THR A C 1
ATOM 812 O O . THR A 1 102 ? 17.441 -6.297 -30.449 1.00 56.62 102 THR A O 1
ATOM 815 N N . SER A 1 103 ? 15.789 -7.197 -29.225 1.00 52.84 103 SER A N 1
ATOM 816 C CA . SER A 1 103 ? 16.193 -8.598 -29.436 1.00 52.84 103 SER A CA 1
ATOM 817 C C . SER A 1 103 ? 15.968 -9.144 -30.862 1.00 52.84 103 SER A C 1
ATOM 819 O O . SER A 1 103 ? 16.492 -10.204 -31.205 1.00 52.84 103 SER A O 1
ATOM 821 N N . CYS A 1 104 ? 15.296 -8.398 -31.747 1.00 46.97 104 CYS A N 1
ATOM 822 C CA . CYS A 1 104 ? 14.998 -8.827 -33.123 1.00 46.97 104 CYS A CA 1
ATOM 823 C C . CYS A 1 104 ? 16.105 -8.569 -34.169 1.00 46.97 104 CYS A C 1
ATOM 825 O O . CYS A 1 104 ? 15.859 -8.723 -35.364 1.00 46.97 104 CYS A O 1
ATOM 827 N N . LYS A 1 105 ? 17.341 -8.222 -33.783 1.00 53.19 105 LYS A N 1
ATOM 828 C CA . LYS A 1 105 ? 18.484 -8.201 -34.719 1.00 53.19 105 LYS A CA 1
ATOM 829 C C . LYS A 1 105 ? 19.450 -9.345 -34.427 1.00 53.19 105 LYS A C 1
ATOM 831 O O . LYS A 1 105 ? 20.529 -9.145 -33.871 1.00 53.19 105 LYS A O 1
ATOM 836 N N . ARG A 1 106 ? 19.098 -10.554 -34.880 1.00 53.84 106 ARG A N 1
ATOM 837 C CA . ARG A 1 106 ? 20.108 -11.575 -35.201 1.00 53.84 106 ARG A CA 1
ATOM 838 C C . ARG A 1 106 ? 20.978 -10.991 -36.314 1.00 53.84 106 ARG A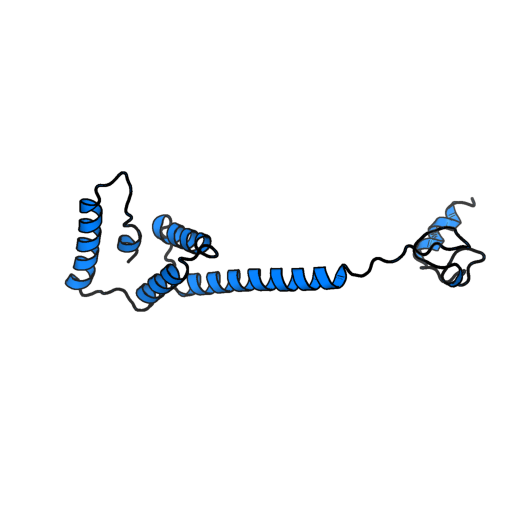 C 1
ATOM 840 O O . ARG A 1 106 ? 20.619 -11.051 -37.482 1.00 53.84 106 ARG A O 1
ATOM 847 N N . PHE A 1 107 ? 22.099 -10.373 -35.951 1.00 55.31 107 PHE A N 1
ATOM 848 C CA . PHE A 1 107 ? 23.138 -10.056 -36.920 1.00 55.31 107 PHE A CA 1
ATOM 849 C C . PHE A 1 107 ? 23.633 -11.385 -37.485 1.00 55.31 107 PHE A C 1
ATOM 851 O O . PHE A 1 107 ? 24.346 -12.129 -36.806 1.00 55.31 107 PHE A O 1
ATOM 858 N N . GLU A 1 108 ? 23.223 -11.709 -38.708 1.00 62.41 108 GLU A N 1
ATOM 859 C CA . GLU A 1 108 ? 23.867 -12.762 -39.480 1.00 62.41 108 GLU A CA 1
ATOM 860 C C . GLU A 1 108 ? 25.369 -12.475 -39.468 1.00 62.41 108 GLU A C 1
ATOM 862 O O . GLU A 1 108 ? 25.820 -11.368 -39.787 1.00 62.41 108 GLU A O 1
ATOM 867 N N . LYS A 1 109 ? 26.156 -13.440 -38.982 1.00 64.94 109 LYS A N 1
ATOM 868 C CA . LYS A 1 109 ? 27.602 -13.285 -38.816 1.00 64.94 109 LYS A CA 1
ATOM 869 C C . LYS A 1 109 ? 28.248 -13.257 -40.202 1.00 64.94 109 LYS A C 1
ATOM 871 O O . LYS A 1 109 ? 28.796 -14.262 -40.640 1.00 64.94 109 LYS A O 1
ATOM 876 N N . LYS A 1 110 ? 28.206 -12.113 -40.893 1.00 75.25 110 LYS A N 1
ATOM 877 C CA . LYS A 1 110 ? 28.951 -11.911 -42.141 1.00 75.25 110 LYS A CA 1
ATOM 878 C C . LYS A 1 110 ? 30.437 -12.173 -41.884 1.00 75.25 110 LYS A C 1
ATOM 880 O O . LYS A 1 110 ? 31.009 -11.626 -40.935 1.00 75.25 110 LYS A O 1
ATOM 885 N N . VAL A 1 111 ? 31.035 -13.060 -42.678 1.00 86.69 111 VAL A N 1
ATOM 886 C CA . VAL A 1 111 ? 32.458 -13.420 -42.603 1.00 86.69 111 VAL A CA 1
ATOM 887 C C . VAL A 1 111 ? 33.207 -12.660 -43.688 1.00 86.69 111 VAL A C 1
ATOM 889 O O . VAL A 1 111 ? 32.847 -12.709 -44.861 1.00 86.69 111 VAL A O 1
ATOM 892 N N . CYS A 1 112 ? 34.270 -11.967 -43.300 1.00 86.31 112 CYS A N 1
ATOM 893 C CA . CYS A 1 112 ? 35.131 -11.239 -44.217 1.00 86.31 112 CYS A CA 1
ATOM 894 C C . CYS A 1 112 ? 35.938 -12.217 -45.077 1.00 86.31 112 CYS A C 1
ATOM 896 O O . CYS A 1 112 ? 36.710 -13.015 -44.545 1.00 86.31 112 CYS A O 1
ATOM 898 N N . THR A 1 113 ? 35.828 -12.121 -46.401 1.00 89.50 113 THR A N 1
ATOM 899 C CA . THR A 1 113 ? 36.570 -12.986 -47.333 1.00 89.50 113 THR A CA 1
ATOM 900 C C . THR A 1 113 ? 38.068 -12.659 -47.405 1.00 89.50 113 THR A C 1
ATOM 902 O O . THR A 1 113 ? 38.848 -13.535 -47.761 1.00 89.50 113 THR A O 1
ATOM 905 N N . ASN A 1 114 ? 38.494 -11.455 -46.990 1.00 87.62 114 ASN A N 1
ATOM 906 C CA . ASN A 1 114 ? 39.912 -11.074 -46.923 1.00 87.62 114 ASN A CA 1
ATOM 907 C C . ASN A 1 114 ? 40.596 -11.593 -45.637 1.00 87.62 114 ASN A C 1
ATOM 909 O O . ASN A 1 114 ? 41.523 -12.396 -45.689 1.00 87.62 114 ASN A O 1
ATOM 913 N N . CYS A 1 115 ? 40.129 -11.178 -44.451 1.00 86.50 115 CYS A N 1
ATOM 914 C CA . CYS A 1 115 ? 40.800 -11.517 -43.185 1.00 86.50 115 CYS A CA 1
ATOM 915 C C . CYS A 1 115 ? 40.195 -12.713 -42.428 1.00 86.50 115 CYS A C 1
ATOM 917 O O . CYS A 1 115 ? 40.674 -13.046 -41.341 1.00 86.50 115 CYS A O 1
ATOM 919 N N . LYS A 1 116 ? 39.138 -13.334 -42.972 1.00 85.81 116 LYS A N 1
ATOM 920 C CA . LYS A 1 116 ? 38.427 -14.504 -42.416 1.00 85.81 116 LYS A CA 1
ATOM 921 C C . LYS A 1 116 ? 37.829 -14.299 -41.016 1.00 85.81 116 LYS A C 1
ATOM 923 O O . LYS A 1 116 ? 37.536 -15.262 -40.315 1.00 85.81 116 LYS A O 1
ATOM 928 N N . ARG A 1 117 ? 37.634 -13.047 -40.587 1.00 81.06 117 ARG A N 1
ATOM 929 C CA . ARG A 1 117 ? 36.983 -12.699 -39.310 1.00 81.06 117 ARG A CA 1
ATOM 930 C C . ARG A 1 117 ? 35.505 -12.383 -39.513 1.00 81.06 117 ARG A C 1
ATOM 932 O O . ARG A 1 117 ? 35.105 -11.916 -40.574 1.00 81.06 117 ARG A O 1
ATOM 939 N N . THR A 1 118 ? 34.706 -12.594 -38.474 1.00 80.62 118 THR A N 1
ATOM 940 C CA . THR A 1 118 ? 33.274 -12.272 -38.467 1.00 80.62 118 THR A CA 1
ATOM 941 C C . THR A 1 118 ? 33.022 -10.772 -38.262 1.00 80.62 118 THR A C 1
ATOM 943 O O . THR A 1 118 ? 33.901 -10.034 -37.807 1.00 80.62 118 THR A O 1
ATOM 946 N N . CYS A 1 119 ? 31.792 -10.343 -38.550 1.00 75.75 119 CYS A N 1
ATOM 947 C CA . CYS A 1 119 ? 31.222 -9.015 -38.284 1.00 75.75 119 CYS A CA 1
ATOM 948 C C . CYS A 1 119 ? 31.540 -7.905 -39.302 1.00 75.75 119 CYS A C 1
ATOM 950 O O . CYS A 1 119 ? 31.155 -6.764 -39.068 1.00 75.75 119 CYS A O 1
ATOM 952 N N . HIS A 1 120 ? 32.189 -8.206 -40.428 1.00 86.12 120 HIS A N 1
ATOM 953 C CA . HIS A 1 120 ? 32.406 -7.243 -41.519 1.00 86.12 120 HIS A CA 1
ATOM 954 C C . HIS A 1 120 ? 32.615 -7.961 -42.862 1.00 86.12 120 HIS A C 1
ATOM 956 O O . HIS A 1 120 ? 32.934 -9.151 -42.875 1.00 86.12 120 HIS A O 1
ATOM 962 N N . THR A 1 121 ? 32.429 -7.261 -43.983 1.00 88.06 121 THR A N 1
ATOM 963 C CA . THR A 1 121 ? 32.754 -7.767 -45.334 1.00 88.06 121 THR A CA 1
ATOM 964 C C . THR A 1 121 ? 34.204 -7.445 -45.723 1.00 88.06 121 THR A C 1
ATOM 966 O O . THR A 1 121 ? 34.904 -6.719 -45.015 1.00 88.06 121 THR A O 1
ATOM 969 N N . ALA A 1 122 ? 34.691 -7.975 -46.852 1.00 87.50 122 ALA A N 1
ATOM 970 C CA . ALA A 1 122 ? 36.016 -7.611 -47.366 1.00 87.50 122 ALA A CA 1
ATOM 971 C C . ALA A 1 122 ? 36.136 -6.123 -47.737 1.00 87.50 122 ALA A C 1
ATOM 973 O O . ALA A 1 122 ? 37.213 -5.552 -47.576 1.00 87.50 122 ALA A O 1
ATOM 974 N N . GLU A 1 123 ? 35.039 -5.489 -48.152 1.00 86.06 123 GLU A N 1
ATOM 975 C CA . GLU A 1 123 ? 34.971 -4.054 -48.456 1.00 86.06 123 GLU A CA 1
ATOM 976 C C . GLU A 1 123 ? 35.175 -3.192 -47.203 1.00 86.06 123 GLU A C 1
ATOM 978 O O . GLU A 1 123 ? 35.879 -2.190 -47.233 1.00 86.06 123 GLU A O 1
ATOM 983 N N . GLU A 1 124 ? 34.634 -3.632 -46.067 1.00 85.88 124 GLU A N 1
ATOM 984 C CA . GLU A 1 124 ? 34.752 -2.962 -44.765 1.00 85.88 124 GLU A CA 1
ATOM 985 C C . GLU A 1 124 ? 36.051 -3.335 -44.017 1.00 85.88 124 GLU A C 1
ATOM 987 O O . GLU A 1 124 ? 36.276 -2.921 -42.876 1.00 85.88 124 GLU A O 1
ATOM 992 N N . CYS A 1 125 ? 36.912 -4.159 -44.619 1.00 89.38 125 CYS A N 1
ATOM 993 C CA . CYS A 1 125 ? 38.091 -4.706 -43.960 1.00 89.38 125 CYS A CA 1
ATOM 994 C C . CYS A 1 125 ? 39.239 -3.692 -43.908 1.00 89.38 125 CYS A C 1
ATOM 996 O O . CYS A 1 125 ? 39.715 -3.227 -44.940 1.00 89.38 125 CYS A O 1
ATOM 998 N N . TRP A 1 126 ? 39.748 -3.423 -42.702 1.00 91.75 126 TRP A N 1
ATOM 999 C CA . TRP A 1 126 ? 40.925 -2.565 -42.479 1.00 91.75 126 TRP A CA 1
ATOM 1000 C C . TRP A 1 126 ? 42.268 -3.303 -42.571 1.00 91.75 126 TRP A C 1
ATOM 1002 O O . TRP A 1 126 ? 43.322 -2.702 -42.351 1.00 91.75 126 TRP A O 1
ATOM 1012 N N . ALA A 1 127 ? 42.254 -4.622 -42.781 1.00 84.69 127 ALA A N 1
ATOM 1013 C CA . ALA A 1 127 ? 43.483 -5.385 -42.966 1.00 84.69 127 ALA A CA 1
ATOM 1014 C C . ALA A 1 127 ? 44.132 -5.043 -44.321 1.00 84.69 127 ALA A C 1
ATOM 1016 O O . ALA A 1 127 ? 43.427 -4.576 -45.214 1.00 84.69 127 ALA A O 1
ATOM 1017 N N . PRO A 1 128 ? 45.443 -5.298 -44.483 1.00 86.19 128 PRO A N 1
ATOM 1018 C CA . PRO A 1 128 ? 46.094 -5.177 -45.782 1.00 86.19 128 PRO A CA 1
ATOM 1019 C C . PRO A 1 128 ? 45.345 -5.979 -46.853 1.00 86.19 128 PRO A C 1
ATOM 1021 O O . PRO A 1 128 ? 44.902 -7.098 -46.575 1.00 86.19 128 PRO A O 1
ATOM 1024 N N . GLY A 1 129 ? 45.150 -5.396 -48.033 1.00 85.31 129 GLY A N 1
ATOM 1025 C CA . GLY A 1 129 ? 44.356 -5.972 -49.122 1.00 85.31 129 GLY A CA 1
ATOM 1026 C C . GLY A 1 129 ? 42.837 -5.922 -48.906 1.00 85.31 129 GLY A C 1
ATOM 1027 O O . GLY A 1 129 ? 42.096 -6.613 -49.599 1.00 85.31 129 GLY A O 1
ATOM 1028 N N . GLY A 1 130 ? 42.350 -5.178 -47.906 1.00 89.31 130 GLY A N 1
ATOM 1029 C CA . GLY A 1 130 ? 40.921 -4.968 -47.646 1.00 89.31 130 GLY A CA 1
ATOM 1030 C C . GLY A 1 130 ? 40.399 -3.684 -48.285 1.00 89.31 130 GLY A C 1
ATOM 1031 O O . GLY A 1 130 ? 41.153 -2.735 -48.470 1.00 89.31 130 GLY A O 1
ATOM 1032 N N . GLY A 1 131 ? 39.098 -3.613 -48.582 1.00 89.12 131 GLY A N 1
ATOM 1033 C CA . GLY A 1 131 ? 38.503 -2.440 -49.244 1.00 89.12 131 GLY A CA 1
ATOM 1034 C C . GLY A 1 131 ? 38.557 -1.146 -48.420 1.00 89.12 131 GLY A C 1
ATOM 1035 O O . GLY A 1 131 ? 38.451 -0.050 -48.968 1.00 89.12 131 GLY A O 1
ATOM 1036 N N . ALA A 1 132 ? 38.794 -1.256 -47.112 1.00 88.12 132 ALA A N 1
ATOM 1037 C CA . ALA A 1 132 ? 38.964 -0.135 -46.199 1.00 88.12 132 ALA A CA 1
ATOM 1038 C C . ALA A 1 132 ? 40.354 -0.142 -45.542 1.00 88.12 132 ALA A C 1
ATOM 1040 O O . ALA A 1 132 ? 40.508 0.324 -44.407 1.00 88.12 132 ALA A O 1
ATOM 1041 N N . GLU A 1 133 ? 41.366 -0.683 -46.225 1.00 88.62 133 GLU A N 1
ATOM 1042 C CA . GLU A 1 133 ? 42.745 -0.711 -45.741 1.00 88.62 133 GLU A CA 1
ATOM 1043 C C . GLU A 1 133 ? 43.184 0.664 -45.201 1.00 88.62 133 GLU A C 1
ATOM 1045 O O . GLU A 1 133 ? 42.940 1.710 -45.801 1.00 88.62 133 GLU A O 1
ATOM 1050 N N . GLY A 1 134 ? 43.777 0.668 -44.004 1.00 81.69 134 GLY A N 1
ATOM 1051 C CA . GLY A 1 134 ? 44.276 1.888 -43.358 1.00 81.69 134 GLY A CA 1
ATOM 1052 C C . GLY A 1 134 ? 43.213 2.795 -42.721 1.00 81.69 134 GLY A C 1
ATOM 1053 O O . GLY A 1 134 ? 43.575 3.715 -41.993 1.00 81.69 134 GLY A O 1
ATOM 1054 N N . LYS A 1 135 ? 41.910 2.525 -42.897 1.00 85.56 135 LYS A N 1
ATOM 1055 C CA . LYS A 1 135 ? 40.813 3.320 -42.298 1.00 85.56 135 LYS A CA 1
ATOM 1056 C C . LYS A 1 135 ? 40.395 2.856 -40.894 1.00 85.56 135 LYS A C 1
ATOM 1058 O O . LYS A 1 135 ? 39.356 3.266 -40.381 1.00 85.56 135 LYS A O 1
ATOM 1063 N N . GLY A 1 136 ? 41.183 1.981 -40.270 1.00 80.06 136 GLY A N 1
ATOM 1064 C CA . GLY A 1 136 ? 40.886 1.447 -38.943 1.00 80.06 136 GLY A CA 1
ATOM 1065 C C . GLY A 1 136 ? 41.126 2.446 -37.798 1.00 80.06 136 GLY A C 1
ATOM 1066 O O . GLY A 1 136 ? 41.905 3.386 -37.943 1.00 80.06 136 GLY A O 1
ATOM 1067 N N . PRO A 1 137 ? 40.506 2.242 -36.619 1.00 75.31 137 PRO A N 1
ATOM 1068 C CA . PRO A 1 137 ? 40.706 3.075 -35.441 1.00 75.31 137 PRO A CA 1
ATOM 1069 C C . PRO A 1 137 ? 42.187 3.141 -35.056 1.00 75.31 137 PRO A C 1
ATOM 1071 O O . PRO A 1 137 ? 42.826 2.103 -34.848 1.00 75.31 137 PRO A O 1
ATOM 1074 N N . LYS A 1 138 ? 42.703 4.366 -34.873 1.00 62.19 138 LYS A N 1
ATOM 1075 C CA . LYS A 1 138 ? 44.115 4.678 -34.550 1.00 62.19 138 LYS A CA 1
ATOM 1076 C C . LYS A 1 138 ? 44.670 3.902 -33.342 1.00 62.19 138 LYS A C 1
ATOM 1078 O O . LYS A 1 138 ? 45.878 3.727 -33.202 1.00 62.19 138 LYS A O 1
ATOM 1083 N N . CYS A 1 139 ? 43.799 3.390 -32.474 1.00 57.94 139 CYS A N 1
ATOM 1084 C CA . CYS A 1 139 ? 44.153 2.593 -31.300 1.00 57.94 139 CYS A CA 1
ATOM 1085 C C . CYS A 1 139 ? 44.799 1.238 -31.658 1.00 57.94 139 CYS A C 1
ATOM 1087 O O . CYS A 1 139 ? 45.593 0.714 -30.876 1.00 57.94 139 CYS A O 1
ATOM 1089 N N . ARG A 1 140 ? 44.485 0.653 -32.827 1.00 56.12 140 ARG A N 1
ATOM 1090 C CA . ARG A 1 140 ? 44.995 -0.671 -33.243 1.00 56.12 140 ARG A CA 1
ATOM 1091 C C . ARG A 1 140 ? 46.387 -0.636 -33.881 1.00 56.12 140 ARG A C 1
ATOM 1093 O O . ARG A 1 140 ? 47.072 -1.660 -33.849 1.00 56.12 140 ARG A O 1
ATOM 1100 N N . ASP A 1 141 ? 46.840 0.513 -34.380 1.00 53.38 141 ASP A N 1
ATOM 1101 C CA . ASP A 1 141 ? 48.150 0.645 -35.041 1.00 53.38 141 ASP A CA 1
ATOM 1102 C C . ASP A 1 141 ? 49.335 0.464 -34.088 1.00 53.38 141 ASP A C 1
ATOM 1104 O O . ASP A 1 141 ? 50.383 -0.060 -34.475 1.00 53.38 141 ASP A O 1
ATOM 1108 N N . LYS A 1 142 ? 49.165 0.807 -32.805 1.00 48.84 142 LYS A N 1
ATOM 1109 C CA . LYS A 1 142 ? 50.236 0.675 -31.804 1.00 48.84 142 LYS A CA 1
ATOM 1110 C C . LYS A 1 142 ? 50.629 -0.782 -31.525 1.00 48.84 142 LYS A C 1
ATOM 1112 O O . LYS A 1 142 ? 51.755 -1.031 -31.103 1.00 48.84 142 LYS A O 1
ATOM 1117 N N . ARG A 1 143 ? 49.746 -1.758 -31.786 1.00 51.91 143 ARG A N 1
ATOM 1118 C CA . ARG A 1 143 ? 50.012 -3.182 -31.499 1.00 51.91 143 ARG A CA 1
ATOM 1119 C C . ARG A 1 143 ? 50.765 -3.898 -32.626 1.00 51.91 143 ARG A C 1
ATOM 1121 O O . ARG A 1 143 ? 51.485 -4.848 -32.347 1.00 51.91 143 ARG A O 1
ATOM 1128 N N . ARG A 1 144 ? 50.651 -3.441 -33.881 1.00 53.28 144 ARG A N 1
ATOM 1129 C CA . ARG A 1 144 ? 51.341 -4.057 -35.036 1.00 53.28 144 ARG A CA 1
ATOM 1130 C C . ARG A 1 144 ? 52.815 -3.657 -35.155 1.00 53.28 144 ARG A C 1
ATOM 1132 O O . ARG A 1 144 ? 53.605 -4.469 -35.620 1.00 53.28 144 ARG A O 1
ATOM 1139 N N . LYS A 1 145 ? 53.204 -2.462 -34.690 1.00 48.34 145 LYS A N 1
ATOM 1140 C CA . LYS A 1 145 ? 54.612 -2.011 -34.720 1.00 48.34 145 LYS A CA 1
ATOM 1141 C C . LYS A 1 145 ? 55.524 -2.724 -33.709 1.00 48.34 145 LYS A C 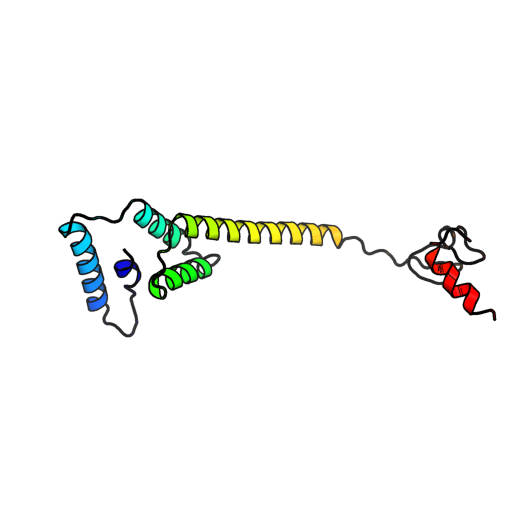1
ATOM 1143 O O . LYS A 1 145 ? 56.727 -2.729 -33.907 1.00 48.34 145 LYS A O 1
ATOM 1148 N N . ARG A 1 146 ? 54.972 -3.361 -32.667 1.00 49.16 146 ARG A N 1
ATOM 1149 C CA . ARG A 1 146 ? 55.749 -4.115 -31.660 1.00 49.16 146 ARG A CA 1
ATOM 1150 C C . ARG A 1 146 ? 56.097 -5.557 -32.053 1.00 49.16 146 ARG A C 1
ATOM 1152 O O . ARG A 1 146 ? 56.845 -6.192 -31.331 1.00 49.16 146 ARG A O 1
ATOM 1159 N N . VAL A 1 147 ? 55.550 -6.082 -33.151 1.00 51.03 147 VAL A N 1
ATOM 1160 C CA . VAL A 1 147 ? 55.748 -7.490 -33.574 1.00 51.03 147 VAL A CA 1
ATOM 1161 C C . VAL A 1 147 ? 56.737 -7.602 -34.751 1.00 51.03 147 VAL A C 1
ATOM 1163 O O . VAL A 1 147 ? 56.928 -8.673 -35.308 1.00 51.03 147 VAL A O 1
ATOM 1166 N N . LYS A 1 148 ? 57.369 -6.493 -35.156 1.00 46.41 148 LYS A N 1
ATOM 1167 C CA . LYS A 1 148 ? 58.419 -6.461 -36.193 1.00 46.41 148 LYS A CA 1
ATOM 1168 C C . LYS A 1 148 ? 59.725 -5.828 -35.680 1.00 46.41 148 LYS A C 1
ATOM 1170 O O . LYS A 1 148 ? 60.372 -5.095 -36.424 1.00 46.41 148 LYS A O 1
ATOM 1175 N N . GLN A 1 149 ? 60.069 -6.067 -34.416 1.00 38.72 149 GLN A N 1
ATOM 1176 C CA . GLN A 1 149 ? 61.423 -5.868 -33.891 1.00 38.72 149 GLN A CA 1
ATOM 1177 C C . GLN A 1 149 ? 62.003 -7.226 -33.533 1.00 38.72 149 GLN A C 1
ATOM 1179 O O . GLN A 1 149 ? 61.232 -8.026 -32.956 1.00 38.72 149 GLN A O 1
#

Organism: Sphaerobolus stellatus (strain SS14) (NCBI:txid990650)

pLDDT: mean 78.35, std 13.03, range [38.72, 93.56]

Foldseek 3Di:
DLQLLPQDDDPVDPPVVSVVSNVVVVVCQVVVVPHDDPFSVLVVVLLVVLPDPVRVVVSVVVSCCSNPPPDDDTSVNSVVVVVVVVVVVVVVVVVVVVVVVVVPDPPPFDAAPPPRHTDDYQCPDCDPNGVCPPVDDPVPVVVVVVVPD

Radius of gyration: 33.25 Å; chains: 1; bounding box: 80×32×73 Å

Sequence (149 aa):
MQMAIKNRFSPEVPVGTTIMEIRDSLSAVFENGKGPSQDDWLMILLLNALIDDEYDWLRKDFLSFITTSNIKLTVKDIVKHIETEARKVKCIEEEAVLAAKTSCKRFEKKVCTNCKRTCHTAEECWAPGGGAEGKGPKCRDKRRKRVKQ

Secondary structure (DSSP, 8-state):
-HHHHH----TTS-HHHHHHHHHHHHHHHHHSS-PPPHHHHHHHHHHHHT-STTTHHHHHHHHHHHHH------HHHHHHHHHHHHHHHHHHHHHHHHHHHHTT-----PBPTTT--BSS-STT--STTSTTTT-S-TTTHHHHGGG--